Protein AF-A0A960V1Y1-F1 (afdb_monomer_lite)

Radius of gyration: 28.22 Å; chains: 1; bounding box: 77×29×74 Å

Sequence (137 aa):
MLQINPHNSSPSADVLDPVFQEVRQRNREYLAEFDAGFWVTLRSVVYWIIMLCITLVLGLVAVPLAILRLSRAVHFVATLWGNLILMLFGTRIHLHGAENLYTGPSSLVCANHQSISDIFIFYAVLKGIQFRWMAKA

Secondary structure (DSSP, 8-state):
-----TT-----TT---HHHHHHHHHHHHHHHHHHHHHHHHHHHHHHHHHHHHHHHHHHHHHHHHHHTT-HHHHHHHHHHHHHHHHHHTT-------GGG---SS----------THHHHHHHHHTTTS----PPP-

Structure (mmCIF, N/CA/C/O backbone):
data_AF-A0A960V1Y1-F1
#
_entry.id   AF-A0A960V1Y1-F1
#
loop_
_atom_site.group_PDB
_atom_site.id
_atom_site.type_symbol
_atom_site.label_atom_id
_atom_site.label_alt_id
_atom_site.label_comp_id
_atom_site.label_asym_id
_atom_site.label_entity_id
_atom_site.label_seq_id
_atom_site.pdbx_PDB_ins_code
_atom_site.Cartn_x
_atom_site.Cartn_y
_atom_site.Cartn_z
_atom_site.occupancy
_atom_site.B_iso_or_equiv
_atom_site.auth_seq_id
_atom_site.auth_comp_id
_atom_site.auth_asym_id
_atom_site.auth_atom_id
_atom_site.pdbx_PDB_model_num
ATOM 1 N N . MET A 1 1 ? 57.734 -3.971 -51.798 1.00 3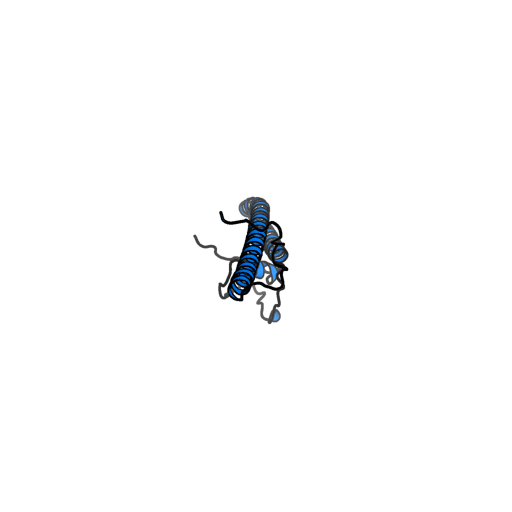8.94 1 MET A N 1
ATOM 2 C CA . MET A 1 1 ? 56.968 -2.712 -51.688 1.00 38.94 1 MET A CA 1
ATOM 3 C C . MET A 1 1 ? 55.494 -3.079 -51.829 1.00 38.94 1 MET A C 1
ATOM 5 O O . MET A 1 1 ? 55.051 -3.340 -52.937 1.00 38.94 1 MET A O 1
ATOM 9 N N . LEU A 1 2 ? 54.787 -3.273 -50.710 1.00 39.03 2 LEU A N 1
ATOM 10 C CA . LEU A 1 2 ? 53.373 -3.676 -50.698 1.00 39.03 2 LEU A CA 1
ATOM 11 C C . LEU A 1 2 ? 52.518 -2.455 -51.056 1.00 39.03 2 LEU A C 1
ATOM 13 O O . LEU A 1 2 ? 52.478 -1.491 -50.295 1.00 39.03 2 LEU A O 1
ATOM 17 N N . GLN A 1 3 ? 51.895 -2.470 -52.235 1.00 39.56 3 GLN A N 1
ATOM 18 C CA . GLN A 1 3 ? 50.972 -1.418 -52.654 1.00 39.56 3 GLN A CA 1
ATOM 19 C C . GLN A 1 3 ? 49.639 -1.589 -51.918 1.00 39.56 3 GLN A C 1
ATOM 21 O O . GLN A 1 3 ? 48.960 -2.603 -52.070 1.00 39.56 3 GLN A O 1
ATOM 26 N N . ILE A 1 4 ? 49.278 -0.595 -51.107 1.00 51.00 4 ILE A N 1
ATOM 27 C CA . ILE A 1 4 ? 47.963 -0.501 -50.472 1.00 51.00 4 ILE A CA 1
ATOM 28 C C . ILE A 1 4 ? 46.991 0.010 -51.539 1.00 51.00 4 ILE A C 1
ATOM 30 O O . ILE A 1 4 ? 47.120 1.135 -52.015 1.00 51.00 4 ILE A O 1
ATOM 34 N N . ASN A 1 5 ? 46.053 -0.846 -51.943 1.00 45.94 5 ASN A N 1
ATOM 35 C CA . ASN A 1 5 ? 45.006 -0.523 -52.906 1.00 45.94 5 ASN A CA 1
ATOM 36 C C . ASN A 1 5 ? 43.953 0.396 -52.240 1.00 45.94 5 ASN A C 1
ATOM 38 O O . ASN A 1 5 ? 43.324 -0.032 -51.271 1.00 45.94 5 ASN A O 1
ATOM 42 N N . PRO A 1 6 ? 43.735 1.636 -52.721 1.00 53.06 6 PRO A N 1
ATOM 43 C CA . PRO A 1 6 ? 42.835 2.605 -52.088 1.00 53.06 6 PRO A CA 1
ATOM 44 C C . PRO A 1 6 ? 41.338 2.329 -52.322 1.00 53.06 6 PRO A C 1
ATOM 46 O O . PRO A 1 6 ? 40.503 3.106 -51.867 1.00 53.06 6 PRO A O 1
ATOM 49 N N . HIS A 1 7 ? 40.975 1.233 -52.999 1.00 47.56 7 HIS A N 1
ATOM 50 C CA . HIS A 1 7 ? 39.588 0.916 -53.362 1.00 47.56 7 HIS A CA 1
ATOM 51 C C . HIS A 1 7 ? 38.875 -0.111 -52.471 1.00 47.56 7 HIS A C 1
ATOM 53 O O . HIS A 1 7 ? 37.863 -0.673 -52.886 1.00 47.56 7 HIS A O 1
ATOM 59 N N . ASN A 1 8 ? 39.327 -0.337 -51.234 1.00 51.91 8 ASN A N 1
ATOM 60 C CA . ASN A 1 8 ? 38.546 -1.141 -50.292 1.00 51.91 8 ASN A CA 1
ATOM 61 C C . ASN A 1 8 ? 37.356 -0.321 -49.761 1.00 51.91 8 ASN A C 1
ATOM 63 O O . ASN A 1 8 ? 37.405 0.246 -48.669 1.00 51.91 8 ASN A O 1
ATOM 67 N N . SER A 1 9 ? 36.298 -0.217 -50.567 1.00 59.12 9 SER A N 1
ATOM 68 C CA . SER A 1 9 ? 34.969 0.156 -50.091 1.00 59.12 9 SER A CA 1
ATOM 69 C C . SER A 1 9 ? 34.620 -0.760 -48.924 1.00 59.12 9 SER A C 1
ATOM 71 O O . SER A 1 9 ? 34.735 -1.980 -49.052 1.00 59.12 9 SER A O 1
ATOM 73 N N . SER A 1 10 ? 34.223 -0.175 -47.794 1.00 57.84 10 SER A N 1
ATOM 74 C CA . SER A 1 10 ? 33.672 -0.905 -46.653 1.00 57.84 10 SER A CA 1
ATOM 75 C C . SER A 1 10 ? 32.725 -2.009 -47.149 1.00 57.84 10 SER A C 1
ATOM 77 O O . SER A 1 10 ? 31.872 -1.711 -47.990 1.00 57.84 10 SER A O 1
ATOM 79 N N . PRO A 1 11 ? 32.869 -3.270 -46.691 1.00 54.47 11 PRO A N 1
ATOM 80 C CA . PRO A 1 11 ? 32.020 -4.357 -47.163 1.00 54.47 11 PRO A CA 1
ATOM 81 C C . PRO A 1 11 ? 30.549 -3.969 -47.004 1.00 54.47 11 PRO A C 1
ATOM 83 O O . PRO A 1 11 ? 30.142 -3.516 -45.929 1.00 54.47 11 PRO A O 1
ATOM 86 N N . SER A 1 12 ? 29.756 -4.118 -48.069 1.00 60.00 12 SER A N 1
ATOM 87 C CA . SER A 1 12 ? 28.300 -3.981 -47.992 1.00 60.00 12 SER A CA 1
ATOM 88 C C . SER A 1 12 ? 27.782 -4.905 -46.890 1.00 60.00 12 SER A C 1
ATOM 90 O O . SER A 1 12 ? 28.255 -6.037 -46.768 1.00 60.00 12 SER A O 1
ATOM 92 N N . ALA A 1 13 ? 26.820 -4.432 -46.093 1.00 57.84 13 ALA A N 1
ATOM 93 C CA . ALA A 1 13 ? 26.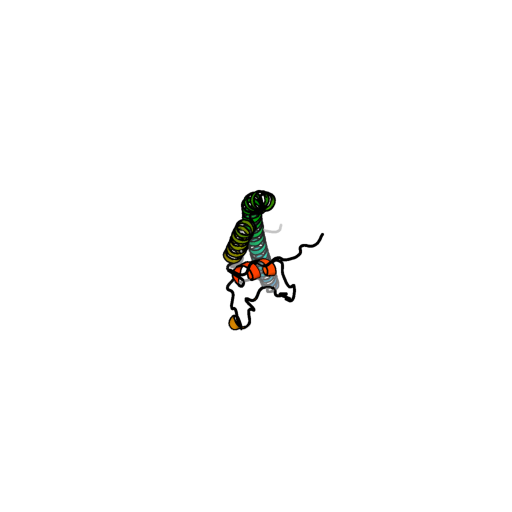333 -5.085 -44.870 1.00 57.84 13 ALA A CA 1
ATOM 94 C C . ALA A 1 13 ? 25.855 -6.547 -45.039 1.00 57.84 13 ALA A C 1
ATOM 96 O O . ALA A 1 13 ? 25.661 -7.241 -44.038 1.00 57.84 13 ALA A O 1
ATOM 97 N N . ASP A 1 14 ? 25.709 -6.997 -46.286 1.00 57.50 14 ASP A N 1
ATOM 98 C CA . ASP A 1 14 ? 25.220 -8.307 -46.706 1.00 57.50 14 ASP A CA 1
ATOM 99 C C . ASP A 1 14 ? 26.319 -9.387 -46.820 1.00 57.50 14 ASP A C 1
ATOM 101 O O . ASP A 1 14 ? 25.996 -10.569 -46.895 1.00 57.50 14 ASP A O 1
ATOM 105 N N . VAL A 1 15 ? 27.612 -9.024 -46.777 1.00 61.44 15 VAL A N 1
ATOM 106 C CA . VAL A 1 15 ? 28.752 -9.974 -46.817 1.00 61.44 15 VAL A CA 1
ATOM 107 C C . VAL A 1 15 ? 29.482 -9.971 -45.476 1.00 61.44 15 VAL A C 1
ATOM 109 O O . VAL A 1 15 ? 30.633 -9.557 -45.358 1.00 61.44 15 VAL A O 1
ATOM 112 N N . LEU A 1 16 ? 28.790 -10.387 -44.421 1.00 62.09 16 LEU A N 1
ATOM 113 C CA . LEU A 1 16 ? 29.419 -10.631 -43.125 1.00 62.09 16 LEU A CA 1
ATOM 114 C C . LEU A 1 16 ? 29.526 -12.137 -42.931 1.00 62.09 16 LEU A C 1
ATOM 116 O O . LEU A 1 16 ? 28.516 -12.834 -43.007 1.00 62.09 16 LEU A O 1
ATOM 120 N N . ASP A 1 17 ? 30.751 -12.614 -42.699 1.00 77.00 17 ASP A N 1
ATOM 121 C CA . ASP A 1 17 ? 31.039 -14.003 -42.332 1.00 77.00 17 ASP A CA 1
ATOM 122 C C . ASP A 1 17 ? 30.087 -14.444 -41.193 1.00 77.00 17 ASP A C 1
ATOM 124 O O . ASP A 1 17 ? 29.790 -13.628 -40.307 1.00 77.00 17 ASP A O 1
ATOM 128 N N . PRO A 1 18 ? 29.563 -15.687 -41.223 1.00 82.75 18 PRO A N 1
ATOM 129 C CA . PRO A 1 18 ? 28.701 -16.256 -40.185 1.00 82.75 18 PRO A CA 1
ATOM 130 C C . PRO A 1 18 ? 29.090 -15.890 -38.745 1.00 82.75 18 PRO A C 1
ATOM 132 O O . PRO A 1 18 ? 28.211 -15.570 -37.943 1.00 82.75 18 PRO A O 1
ATOM 135 N N . VAL A 1 19 ? 30.390 -15.831 -38.436 1.00 80.75 19 VAL A N 1
ATOM 136 C CA . VAL A 1 19 ? 30.903 -15.430 -37.115 1.00 80.75 19 VAL A CA 1
ATOM 137 C C . VAL A 1 19 ? 30.511 -13.990 -36.758 1.00 80.75 19 VAL A C 1
ATOM 139 O O . VAL A 1 19 ? 30.092 -13.710 -35.634 1.00 80.75 19 VAL A O 1
ATOM 142 N N . PHE A 1 20 ? 30.592 -13.052 -37.705 1.00 82.94 20 PHE A N 1
ATOM 143 C CA . PHE A 1 20 ? 30.186 -11.661 -37.477 1.00 82.94 20 PHE A CA 1
ATOM 144 C C . PHE A 1 20 ? 28.673 -11.519 -37.284 1.00 82.94 20 PHE A C 1
ATOM 146 O O . PHE A 1 20 ? 28.243 -10.664 -36.505 1.00 82.94 20 PHE A O 1
ATOM 153 N N . GLN A 1 21 ? 27.860 -12.336 -37.960 1.00 84.62 21 GLN A N 1
ATOM 154 C CA . GLN A 1 21 ? 26.406 -12.316 -37.771 1.00 84.62 21 GLN A CA 1
ATOM 155 C C . GLN A 1 21 ? 26.003 -12.886 -36.409 1.00 84.62 21 GLN A C 1
ATOM 157 O O . GLN A 1 21 ? 25.153 -12.294 -35.741 1.00 84.62 21 GLN A O 1
ATOM 162 N N . GLU A 1 22 ? 26.661 -13.955 -35.955 1.00 87.31 22 GLU A N 1
ATOM 163 C CA . GLU A 1 22 ? 26.468 -14.523 -34.616 1.00 87.31 22 GLU A CA 1
ATOM 164 C C . GLU A 1 22 ? 26.837 -13.510 -33.522 1.00 87.31 22 GLU A C 1
ATOM 166 O O . GLU A 1 22 ? 26.029 -13.226 -32.635 1.00 87.31 22 GLU A O 1
ATOM 171 N N . VAL A 1 23 ? 28.013 -12.875 -33.623 1.00 84.44 23 VAL A N 1
ATOM 172 C CA . VAL A 1 23 ? 28.445 -11.828 -32.679 1.00 84.44 23 VAL A CA 1
ATOM 173 C C . VAL A 1 23 ? 27.463 -10.657 -32.668 1.00 84.44 23 VAL A C 1
ATOM 175 O O . VAL A 1 23 ? 27.101 -10.159 -31.602 1.00 84.44 23 VAL A O 1
ATOM 178 N N . ARG A 1 24 ? 26.988 -10.218 -33.838 1.00 83.75 24 ARG A N 1
ATOM 179 C CA . ARG A 1 24 ? 26.003 -9.136 -33.945 1.00 83.75 24 ARG A CA 1
ATOM 180 C C . ARG A 1 24 ? 24.669 -9.515 -33.306 1.00 83.75 24 ARG A C 1
ATOM 182 O O . ARG A 1 24 ? 24.073 -8.678 -32.631 1.00 83.75 24 ARG A O 1
ATOM 189 N N . GLN A 1 25 ? 24.177 -10.729 -33.534 1.00 88.12 25 GLN A N 1
ATOM 190 C CA . GLN A 1 25 ? 22.924 -11.197 -32.948 1.00 88.12 25 GLN A CA 1
ATOM 191 C C . GLN A 1 25 ? 23.023 -11.289 -31.427 1.00 88.12 25 GLN A C 1
ATOM 193 O O . GLN A 1 25 ? 22.197 -10.692 -30.740 1.00 88.12 25 GLN A O 1
ATOM 198 N N . ARG A 1 26 ? 24.089 -11.905 -30.919 1.00 85.44 26 ARG A N 1
ATOM 199 C CA . ARG A 1 26 ? 24.357 -11.999 -29.485 1.00 85.44 26 ARG A CA 1
ATOM 200 C C . ARG A 1 26 ? 24.478 -10.620 -28.829 1.00 85.44 26 ARG A C 1
ATOM 202 O O . ARG A 1 26 ? 23.911 -10.388 -27.771 1.00 85.44 26 ARG A O 1
ATOM 209 N N . ASN A 1 27 ? 25.147 -9.666 -29.480 1.00 85.19 27 ASN A N 1
ATOM 210 C CA . ASN A 1 27 ? 25.214 -8.287 -28.987 1.00 85.19 27 ASN A CA 1
ATOM 211 C C . ASN A 1 27 ? 23.837 -7.605 -28.958 1.00 85.19 27 ASN A C 1
ATOM 213 O O . ASN A 1 27 ? 23.571 -6.844 -28.036 1.00 85.19 27 ASN A O 1
ATOM 217 N N . ARG A 1 28 ? 22.948 -7.870 -29.925 1.00 84.31 28 ARG A N 1
ATOM 218 C CA . ARG A 1 28 ? 21.570 -7.347 -29.893 1.00 84.31 28 ARG A CA 1
ATOM 219 C C . ARG A 1 28 ? 20.753 -7.942 -28.751 1.00 84.31 28 ARG A C 1
ATOM 221 O O . ARG A 1 28 ? 20.007 -7.202 -28.126 1.00 84.31 28 ARG A O 1
ATOM 228 N N . GLU A 1 29 ? 20.902 -9.234 -28.476 1.00 87.19 29 GLU A N 1
ATOM 229 C CA . GLU A 1 29 ? 20.246 -9.906 -27.347 1.00 87.19 29 GLU A CA 1
ATOM 230 C C . GLU A 1 29 ? 20.754 -9.347 -26.013 1.00 87.19 29 GLU A C 1
ATOM 232 O O . GLU A 1 29 ? 19.943 -8.919 -25.197 1.00 87.19 29 GLU A O 1
ATOM 237 N N . TYR A 1 30 ? 22.074 -9.203 -25.840 1.00 74.88 30 TYR A N 1
ATOM 238 C CA . TYR A 1 30 ? 22.652 -8.563 -24.654 1.00 74.88 30 TYR A CA 1
ATOM 239 C C . TYR A 1 30 ? 22.177 -7.126 -24.459 1.00 74.88 30 TYR A C 1
ATOM 241 O O . TYR A 1 30 ? 21.857 -6.738 -23.340 1.00 74.88 30 TYR A O 1
ATOM 249 N N . LEU A 1 31 ? 22.133 -6.326 -25.527 1.00 76.06 31 LEU A N 1
ATOM 250 C CA . LEU A 1 31 ? 21.637 -4.954 -25.447 1.00 76.06 31 LEU A CA 1
ATOM 251 C C . LEU A 1 31 ? 20.140 -4.926 -25.123 1.00 76.06 31 LEU A C 1
ATOM 253 O O . LEU A 1 31 ? 19.732 -4.123 -24.298 1.00 76.06 31 LEU A O 1
ATOM 257 N N . ALA A 1 32 ? 19.333 -5.831 -25.685 1.00 79.00 32 ALA A N 1
ATOM 258 C CA . ALA A 1 32 ? 17.907 -5.923 -25.377 1.00 79.00 32 ALA A CA 1
ATOM 259 C C . ALA A 1 32 ? 17.645 -6.363 -23.927 1.00 79.00 32 ALA A C 1
ATOM 261 O O . ALA A 1 32 ? 16.779 -5.795 -23.263 1.00 79.00 32 ALA A O 1
ATOM 262 N N . GLU A 1 33 ? 18.398 -7.337 -23.414 1.00 80.12 33 GLU A N 1
ATOM 263 C CA . GLU A 1 33 ? 18.343 -7.763 -22.011 1.00 80.12 33 GLU A CA 1
ATOM 264 C C . GLU A 1 33 ? 18.808 -6.651 -21.067 1.00 80.12 33 GLU A C 1
ATOM 266 O O . GLU A 1 33 ? 18.168 -6.396 -20.045 1.00 80.12 33 GLU A O 1
ATOM 271 N N . PHE A 1 34 ? 19.895 -5.961 -21.422 1.00 77.62 34 PHE A N 1
ATOM 272 C CA . PHE A 1 34 ? 20.427 -4.835 -20.662 1.00 77.62 34 PHE A CA 1
ATOM 273 C C . PHE A 1 34 ? 19.447 -3.661 -20.631 1.00 77.62 34 PHE A C 1
ATOM 275 O O . PHE A 1 34 ? 19.134 -3.160 -19.551 1.00 77.62 34 PHE A O 1
ATOM 282 N N . ASP A 1 35 ? 18.913 -3.258 -21.785 1.00 78.69 35 ASP A N 1
ATOM 283 C CA . ASP A 1 35 ? 17.926 -2.187 -21.904 1.00 78.69 35 ASP A CA 1
ATOM 284 C C . ASP A 1 35 ? 16.666 -2.548 -21.110 1.00 78.69 35 ASP A C 1
ATOM 286 O O . ASP A 1 35 ? 16.190 -1.751 -20.297 1.00 78.69 35 ASP A O 1
ATOM 290 N N . ALA A 1 36 ? 16.153 -3.773 -21.258 1.00 82.38 36 ALA A N 1
ATOM 291 C CA . ALA A 1 36 ? 15.008 -4.250 -20.486 1.00 82.38 36 ALA A CA 1
ATOM 292 C C . ALA A 1 36 ? 15.289 -4.227 -18.974 1.00 82.38 36 ALA A C 1
ATOM 294 O O . ALA A 1 36 ? 14.466 -3.730 -18.199 1.00 82.38 36 ALA A O 1
ATOM 295 N N . GLY A 1 37 ? 16.457 -4.705 -18.543 1.00 87.69 37 GLY A N 1
ATOM 296 C CA . GLY A 1 37 ? 16.874 -4.706 -17.142 1.00 87.69 37 GLY A CA 1
ATOM 297 C C . GLY A 1 37 ? 17.008 -3.297 -16.564 1.00 87.69 37 GLY A C 1
ATOM 298 O O . GLY A 1 37 ? 16.520 -3.030 -15.460 1.00 87.69 37 GLY A O 1
ATOM 299 N N . PHE A 1 38 ? 17.599 -2.373 -17.322 1.00 90.88 38 PHE A N 1
ATOM 300 C CA . PHE A 1 38 ? 17.726 -0.968 -16.947 1.00 90.88 38 PHE A CA 1
ATOM 301 C C . PHE A 1 38 ? 16.354 -0.315 -16.756 1.00 90.88 38 PHE A C 1
ATOM 303 O O . PHE A 1 38 ? 16.093 0.255 -15.695 1.00 90.88 38 PHE A O 1
ATOM 310 N N . TRP A 1 39 ? 15.441 -0.448 -17.724 1.00 90.44 39 TRP A N 1
ATOM 311 C CA . TRP A 1 39 ? 14.100 0.144 -17.637 1.00 90.44 39 TRP A CA 1
ATOM 312 C C . TRP A 1 39 ? 13.263 -0.457 -16.507 1.00 90.44 39 TRP A C 1
ATOM 314 O O . TRP A 1 39 ? 12.556 0.271 -15.805 1.00 90.44 39 TRP A O 1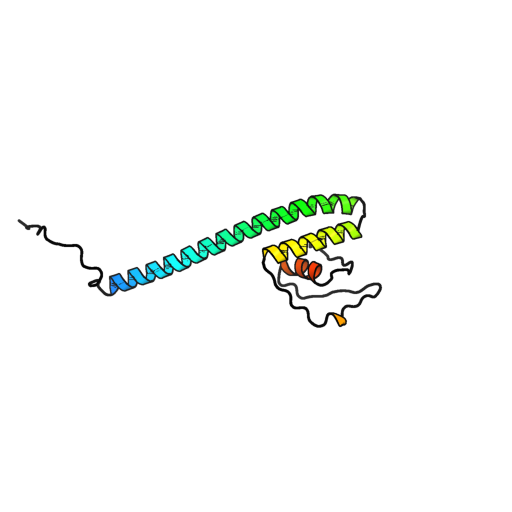
ATOM 324 N N . VAL A 1 40 ? 13.358 -1.771 -16.283 1.00 90.88 40 VAL A N 1
ATOM 325 C CA . VAL A 1 40 ? 12.701 -2.439 -15.150 1.00 90.88 40 VAL A CA 1
ATOM 326 C C . VAL A 1 40 ? 13.243 -1.913 -13.825 1.00 90.88 40 VAL A C 1
ATOM 328 O O . VAL A 1 40 ? 12.455 -1.597 -12.930 1.00 90.88 40 VAL A O 1
ATOM 331 N N . THR A 1 41 ? 14.562 -1.773 -13.702 1.00 93.38 41 THR A N 1
ATOM 332 C CA . THR A 1 41 ? 15.210 -1.241 -12.497 1.00 93.38 41 THR A CA 1
ATOM 333 C C . THR A 1 41 ? 14.802 0.207 -12.253 1.00 93.38 41 THR A C 1
ATOM 335 O O . THR A 1 41 ? 14.337 0.533 -11.162 1.00 93.38 41 THR A O 1
ATOM 338 N N . LEU A 1 42 ? 14.887 1.063 -13.274 1.00 95.81 42 LEU A N 1
ATOM 339 C CA . LEU A 1 42 ? 14.515 2.473 -13.186 1.00 95.81 42 LEU A CA 1
ATOM 340 C C . LEU A 1 42 ? 13.054 2.641 -12.758 1.00 95.81 42 LEU A C 1
ATOM 342 O O . LEU A 1 42 ? 12.767 3.359 -11.801 1.00 95.81 42 LEU A O 1
ATOM 346 N N . ARG A 1 43 ? 12.129 1.928 -13.410 1.00 93.44 43 ARG A N 1
ATOM 347 C CA . ARG A 1 43 ? 10.705 1.925 -13.043 1.00 93.44 43 ARG A CA 1
ATOM 348 C C . ARG A 1 43 ? 10.496 1.475 -11.598 1.00 93.44 43 ARG A C 1
ATOM 350 O O . ARG A 1 43 ? 9.706 2.081 -10.880 1.00 93.44 43 ARG A O 1
ATOM 357 N N . SER A 1 44 ? 11.214 0.439 -11.167 1.00 93.69 44 SER A N 1
ATOM 358 C CA . SER A 1 44 ? 11.110 -0.079 -9.800 1.00 93.69 44 SER A CA 1
ATOM 359 C C . SER A 1 44 ? 11.586 0.954 -8.782 1.00 93.69 44 SER A C 1
ATOM 361 O O . SER A 1 44 ? 10.880 1.212 -7.812 1.00 93.69 44 SER A O 1
ATOM 363 N N . VAL A 1 45 ? 12.732 1.600 -9.020 1.00 97.00 45 VAL A N 1
ATOM 364 C CA . VAL A 1 45 ? 13.253 2.680 -8.164 1.00 97.00 45 VAL A CA 1
ATOM 365 C C . VAL A 1 45 ? 12.246 3.824 -8.055 1.00 97.00 45 VAL A C 1
ATOM 367 O O . VAL A 1 45 ? 11.958 4.275 -6.948 1.00 97.00 45 VAL A O 1
ATOM 370 N N . VAL A 1 46 ? 11.650 4.249 -9.172 1.00 96.75 46 VAL A N 1
ATOM 371 C CA . VAL A 1 46 ? 10.608 5.288 -9.173 1.00 96.75 46 VAL A CA 1
ATOM 372 C C . VAL A 1 46 ? 9.411 4.874 -8.311 1.00 96.75 46 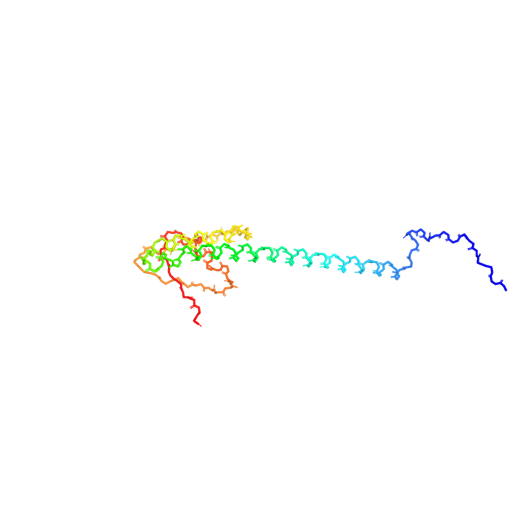VAL A C 1
ATOM 374 O O . VAL A 1 46 ? 8.966 5.658 -7.472 1.00 96.75 46 VAL A O 1
ATOM 377 N N . TYR A 1 47 ? 8.914 3.641 -8.446 1.00 96.00 47 TYR A N 1
ATOM 378 C CA . TYR A 1 47 ? 7.812 3.148 -7.612 1.00 96.00 47 TYR A CA 1
ATOM 379 C C . TYR A 1 47 ? 8.171 3.087 -6.127 1.00 96.00 47 TYR A C 1
ATOM 381 O O . TYR A 1 47 ? 7.360 3.500 -5.299 1.00 96.00 47 TYR A O 1
ATOM 389 N N . TRP A 1 48 ? 9.378 2.640 -5.776 1.00 96.06 48 TRP A N 1
ATOM 390 C CA . TRP A 1 48 ? 9.846 2.622 -4.388 1.00 96.06 48 TRP A CA 1
ATOM 391 C C . TRP A 1 48 ? 9.919 4.025 -3.784 1.00 96.06 48 TRP A C 1
ATOM 393 O O . TRP A 1 48 ? 9.475 4.217 -2.652 1.00 96.06 48 TRP A O 1
ATOM 403 N N . ILE A 1 49 ? 10.410 5.013 -4.538 1.00 98.25 49 ILE A N 1
ATOM 404 C CA . ILE A 1 49 ? 10.465 6.412 -4.089 1.00 98.25 49 ILE A CA 1
ATOM 405 C C . ILE A 1 49 ? 9.055 6.952 -3.845 1.00 98.25 49 ILE A C 1
ATOM 407 O O . ILE A 1 49 ? 8.784 7.489 -2.772 1.00 98.25 49 ILE A O 1
ATOM 411 N N . ILE A 1 50 ? 8.132 6.775 -4.795 1.00 98.12 50 ILE A N 1
ATOM 412 C CA . ILE A 1 50 ? 6.754 7.265 -4.647 1.00 98.12 50 ILE A CA 1
ATOM 413 C C . ILE A 1 50 ? 6.062 6.572 -3.465 1.00 98.12 50 ILE A C 1
ATOM 415 O O . ILE A 1 50 ? 5.423 7.238 -2.648 1.00 98.12 50 ILE A O 1
ATOM 419 N N . MET A 1 51 ? 6.226 5.254 -3.324 1.00 96.81 51 MET A N 1
ATOM 420 C CA . MET A 1 51 ? 5.673 4.492 -2.202 1.00 96.81 51 MET A CA 1
ATOM 421 C C . MET A 1 51 ? 6.226 4.978 -0.856 1.00 96.81 51 MET A C 1
ATOM 423 O O . MET A 1 51 ? 5.462 5.133 0.103 1.00 96.81 51 MET A O 1
ATOM 427 N N . LEU A 1 52 ? 7.531 5.256 -0.776 1.00 97.81 52 LEU A N 1
ATOM 428 C CA . LEU A 1 52 ? 8.162 5.821 0.414 1.00 97.81 52 LEU A CA 1
ATOM 429 C C . LEU A 1 52 ? 7.573 7.197 0.742 1.00 97.81 52 LEU A C 1
ATOM 431 O O . LEU A 1 52 ? 7.173 7.424 1.881 1.00 97.81 52 LEU A O 1
ATOM 435 N N . CYS A 1 53 ? 7.445 8.087 -0.244 1.00 98.50 53 CYS A N 1
ATOM 436 C CA . CYS A 1 53 ? 6.840 9.406 -0.055 1.00 98.50 53 CYS A CA 1
ATOM 437 C C . CYS A 1 53 ? 5.398 9.313 0.464 1.00 98.50 53 CYS A C 1
ATOM 439 O O . CYS A 1 53 ? 5.069 9.964 1.455 1.00 98.50 53 CYS A O 1
ATOM 441 N N . ILE A 1 54 ? 4.553 8.472 -0.146 1.00 98.25 54 ILE A N 1
ATOM 442 C CA . ILE A 1 54 ? 3.169 8.240 0.307 1.00 98.25 54 ILE A CA 1
ATOM 443 C C . ILE A 1 54 ? 3.160 7.744 1.758 1.00 98.25 54 ILE A C 1
ATOM 445 O O . ILE A 1 54 ? 2.386 8.234 2.583 1.00 98.25 54 ILE A O 1
ATOM 449 N N . THR A 1 55 ? 4.038 6.794 2.081 1.00 97.44 55 THR A N 1
ATOM 450 C CA . THR A 1 55 ? 4.135 6.203 3.421 1.00 97.44 55 THR A CA 1
ATOM 451 C C . THR A 1 55 ? 4.565 7.228 4.463 1.00 97.44 55 THR A C 1
ATOM 453 O O . THR A 1 55 ? 3.959 7.290 5.529 1.00 97.44 55 THR A O 1
ATOM 456 N N . LEU A 1 56 ? 5.557 8.068 4.164 1.00 98.38 56 LEU A N 1
ATOM 457 C CA . LEU A 1 56 ? 6.016 9.113 5.079 1.00 98.38 56 LEU A CA 1
ATOM 458 C C . LEU A 1 56 ? 4.938 10.174 5.307 1.00 98.38 56 LEU A C 1
ATOM 460 O O . LEU A 1 56 ? 4.649 10.503 6.454 1.00 98.38 56 LEU A O 1
ATOM 464 N N . VAL A 1 57 ? 4.301 10.671 4.244 1.00 98.50 57 VAL A N 1
ATOM 465 C CA . VAL A 1 57 ? 3.256 11.701 4.353 1.00 98.50 57 VAL A CA 1
ATOM 466 C C . VAL A 1 57 ? 2.073 11.192 5.172 1.00 98.50 57 VAL A C 1
ATOM 468 O O . VAL A 1 57 ? 1.650 11.848 6.122 1.00 98.50 57 VAL A O 1
ATOM 471 N N . LEU A 1 58 ? 1.552 10.006 4.854 1.00 98.31 58 LEU A N 1
ATOM 472 C CA . LEU A 1 58 ? 0.405 9.457 5.578 1.00 98.31 58 LEU A CA 1
ATOM 473 C C . LEU A 1 58 ? 0.783 8.950 6.971 1.00 98.31 58 LEU A C 1
ATOM 475 O O . LEU A 1 58 ? -0.025 9.060 7.889 1.00 98.31 58 LEU A O 1
ATOM 479 N N . GLY A 1 59 ? 2.012 8.472 7.166 1.00 97.69 59 GLY A N 1
ATOM 480 C CA . GLY A 1 59 ? 2.556 8.124 8.477 1.00 97.69 59 GLY A CA 1
ATOM 481 C C . GLY A 1 59 ? 2.649 9.335 9.407 1.00 97.69 59 GLY A C 1
ATOM 482 O O . GLY A 1 59 ? 2.211 9.255 10.554 1.00 97.69 59 GLY A O 1
ATOM 483 N N . LEU A 1 60 ? 3.121 10.481 8.903 1.00 98.38 60 LEU A N 1
ATOM 484 C CA . LEU A 1 60 ? 3.168 11.746 9.649 1.00 98.38 60 LEU A CA 1
ATOM 485 C C . LEU A 1 60 ? 1.779 12.234 10.074 1.00 98.38 60 LEU A C 1
ATOM 487 O O . LEU A 1 60 ? 1.657 12.879 11.110 1.00 98.38 60 LEU A O 1
ATOM 491 N N . VAL A 1 61 ? 0.733 11.905 9.314 1.00 98.38 61 VAL A N 1
ATOM 492 C CA . VAL A 1 61 ? -0.659 12.174 9.701 1.00 98.38 61 VAL A CA 1
ATOM 493 C C . VAL A 1 61 ? -1.169 11.122 10.693 1.00 98.38 61 VAL A C 1
ATOM 495 O O . VAL A 1 61 ? -1.805 11.460 11.690 1.00 98.38 61 VAL A O 1
ATOM 498 N N . ALA A 1 62 ? -0.885 9.841 10.457 1.00 97.50 62 ALA A N 1
ATOM 499 C CA . ALA A 1 62 ? -1.390 8.736 11.267 1.00 97.50 62 ALA A CA 1
ATOM 500 C C . ALA A 1 62 ? -0.822 8.725 12.695 1.00 97.50 62 ALA A C 1
ATOM 502 O O . ALA A 1 62 ? -1.555 8.400 13.629 1.00 97.50 62 ALA A O 1
ATOM 503 N N . VAL A 1 63 ? 0.450 9.092 12.888 1.00 97.81 63 VAL A N 1
ATOM 504 C CA . VAL A 1 63 ? 1.116 9.062 14.203 1.00 97.81 63 VAL A CA 1
ATOM 505 C C . VAL A 1 63 ? 0.444 10.004 15.217 1.00 97.81 63 VAL A C 1
ATOM 507 O O . VAL A 1 63 ? 0.024 9.515 16.268 1.00 97.81 63 VAL A O 1
ATOM 510 N N . PRO A 1 64 ? 0.239 11.308 14.939 1.00 98.38 64 PRO A N 1
ATOM 511 C CA . PRO A 1 64 ? -0.530 12.188 15.819 1.00 98.38 64 PRO A CA 1
ATOM 512 C C . PRO A 1 64 ? -1.948 11.679 16.094 1.00 98.38 64 PRO A C 1
ATOM 514 O O . PRO A 1 64 ? -2.388 11.673 17.242 1.00 98.38 64 PRO A O 1
ATOM 517 N N . LEU A 1 65 ? -2.658 11.190 15.070 1.00 98.06 65 LEU A N 1
ATOM 518 C CA . LEU A 1 65 ? -4.005 10.631 15.242 1.00 98.06 65 LEU A CA 1
ATOM 519 C C . LEU A 1 65 ? -4.006 9.414 16.181 1.00 98.06 65 LEU A C 1
ATOM 521 O O . LEU A 1 65 ? -4.935 9.245 16.974 1.00 98.06 65 LEU A O 1
ATOM 525 N N . ALA A 1 66 ? -2.961 8.586 16.125 1.00 96.62 66 ALA A N 1
ATOM 526 C CA . ALA A 1 66 ? -2.786 7.443 17.012 1.00 96.62 66 ALA A CA 1
ATOM 527 C C . ALA A 1 66 ? -2.500 7.877 18.455 1.00 96.62 66 ALA A C 1
ATOM 529 O O . ALA A 1 66 ? -3.111 7.334 19.377 1.00 96.62 66 ALA A O 1
ATOM 530 N N . ILE A 1 67 ? -1.651 8.891 18.654 1.00 97.94 67 ILE A N 1
ATOM 531 C CA . ILE A 1 67 ? -1.374 9.487 19.973 1.00 97.94 67 ILE A CA 1
ATOM 532 C C . ILE A 1 67 ? -2.663 10.051 20.590 1.00 97.94 67 ILE A C 1
ATOM 534 O O . ILE A 1 67 ? -2.941 9.821 21.766 1.00 97.94 67 ILE A O 1
ATOM 538 N N . LEU A 1 68 ? -3.503 10.702 19.781 1.00 98.12 68 LEU A N 1
ATOM 539 C CA . LEU A 1 68 ? -4.818 11.217 20.182 1.00 98.12 68 LEU A CA 1
ATOM 540 C C . LEU A 1 68 ? -5.893 10.125 20.341 1.00 98.12 68 LEU A C 1
ATOM 542 O O . LEU A 1 68 ? -7.050 10.434 20.619 1.00 98.12 68 LEU A O 1
ATOM 546 N N . ARG A 1 69 ? -5.538 8.844 20.168 1.00 96.81 69 ARG A N 1
ATOM 547 C CA . ARG A 1 69 ? -6.443 7.682 20.258 1.00 96.81 69 ARG A CA 1
ATOM 548 C C . ARG A 1 69 ? -7.636 7.745 19.297 1.00 96.81 69 ARG A C 1
ATOM 550 O O . ARG A 1 69 ? -8.666 7.110 19.528 1.00 96.81 69 ARG A O 1
ATOM 557 N N . LEU A 1 70 ? -7.484 8.434 18.167 1.00 97.19 70 LEU A N 1
ATOM 558 C CA . LEU A 1 70 ? -8.503 8.561 17.123 1.00 97.19 70 LEU A CA 1
ATOM 559 C C . LEU A 1 70 ? -8.482 7.337 16.196 1.00 97.19 70 LEU A C 1
ATOM 561 O O . LEU A 1 70 ? -8.162 7.430 15.012 1.00 97.19 70 LEU A O 1
ATOM 565 N N . SER A 1 71 ? -8.827 6.167 16.740 1.00 93.81 71 SER A N 1
ATOM 566 C CA . SER A 1 71 ? -8.689 4.861 16.070 1.00 93.81 71 SER A CA 1
ATOM 567 C C . SER A 1 71 ? -9.332 4.799 14.681 1.00 93.81 71 SER A C 1
ATOM 569 O O . SER A 1 71 ? -8.702 4.323 13.740 1.00 93.81 71 SER A O 1
ATOM 571 N N . ARG A 1 72 ? -10.548 5.339 14.530 1.00 95.44 72 ARG A N 1
ATOM 572 C CA . ARG A 1 72 ? -11.257 5.386 13.241 1.00 95.44 72 ARG A CA 1
ATOM 573 C C . ARG A 1 72 ? -10.520 6.239 12.208 1.00 95.44 72 ARG A C 1
ATOM 575 O O . ARG A 1 72 ? -10.452 5.851 11.047 1.00 95.44 72 ARG A O 1
ATOM 582 N N . ALA A 1 73 ? -9.955 7.372 12.629 1.00 96.94 73 ALA A N 1
ATOM 583 C CA . ALA A 1 73 ? -9.206 8.264 11.748 1.00 96.94 73 ALA A CA 1
ATOM 584 C C . ALA A 1 73 ? -7.876 7.630 11.322 1.00 96.94 73 ALA A C 1
ATOM 586 O O . ALA A 1 73 ? -7.543 7.644 10.141 1.00 96.94 73 ALA A O 1
ATOM 587 N N . VAL A 1 74 ? -7.162 6.987 12.253 1.00 96.88 74 VAL A N 1
ATOM 588 C CA . VAL A 1 74 ? -5.953 6.206 11.941 1.00 96.88 74 VAL A CA 1
ATOM 589 C C . VAL A 1 74 ? -6.267 5.118 10.918 1.00 96.88 74 VAL A C 1
ATOM 591 O O . VAL A 1 74 ? -5.566 4.988 9.918 1.00 96.88 74 VAL A O 1
ATOM 594 N N . HIS A 1 75 ? -7.346 4.362 11.132 1.00 96.50 75 HIS A N 1
ATOM 595 C CA . HIS A 1 75 ? -7.744 3.301 10.214 1.00 96.50 75 HIS A CA 1
ATOM 596 C C . HIS A 1 75 ? -8.139 3.845 8.835 1.00 96.50 75 HIS A C 1
ATOM 598 O O . HIS A 1 75 ? -7.800 3.244 7.818 1.00 96.50 75 HIS A O 1
ATOM 604 N N . PHE A 1 76 ? -8.805 5.001 8.777 1.00 96.62 76 PHE A N 1
ATOM 605 C CA . PHE A 1 76 ? -9.116 5.679 7.519 1.00 96.62 76 PHE A CA 1
ATOM 606 C C . PHE A 1 76 ? -7.848 6.089 6.758 1.00 96.62 76 PHE A C 1
ATOM 608 O O . PHE A 1 76 ? -7.732 5.796 5.569 1.00 96.62 76 PHE A O 1
ATOM 615 N N . VAL A 1 77 ? -6.870 6.698 7.437 1.00 97.62 77 VAL A N 1
ATOM 616 C CA . VAL A 1 77 ? -5.580 7.071 6.831 1.00 97.62 77 VAL A CA 1
ATOM 617 C C . VAL A 1 77 ? -4.829 5.836 6.333 1.00 97.62 77 VAL A C 1
ATOM 619 O O . VAL A 1 77 ? -4.310 5.844 5.219 1.00 97.62 77 VAL A O 1
ATOM 622 N N . ALA A 1 78 ? -4.827 4.747 7.103 1.00 96.62 78 ALA A N 1
ATOM 623 C CA . ALA A 1 78 ? -4.214 3.488 6.688 1.00 96.62 78 ALA A CA 1
ATOM 624 C C . ALA A 1 78 ? -4.948 2.840 5.495 1.00 96.62 78 ALA A C 1
ATOM 626 O O . ALA A 1 78 ? -4.314 2.305 4.586 1.00 96.62 78 ALA A O 1
ATOM 627 N N . THR A 1 79 ? -6.278 2.968 5.442 1.00 97.06 79 THR A N 1
ATOM 628 C CA . THR A 1 79 ? -7.084 2.539 4.290 1.00 97.06 79 THR A CA 1
ATOM 629 C C . THR A 1 79 ? -6.705 3.329 3.039 1.00 97.06 79 THR A C 1
ATOM 631 O O . THR A 1 79 ? -6.475 2.740 1.982 1.00 97.06 79 THR A O 1
ATOM 634 N N . LEU A 1 80 ? -6.590 4.656 3.151 1.00 97.44 80 LEU A N 1
ATOM 635 C CA . LEU A 1 80 ? -6.148 5.522 2.057 1.00 97.44 80 LEU A CA 1
ATOM 636 C C . LEU A 1 80 ? -4.736 5.149 1.584 1.00 97.44 80 LEU A C 1
ATOM 638 O O . LEU A 1 80 ? -4.516 5.005 0.385 1.00 97.44 80 LEU A O 1
ATOM 642 N N . TRP A 1 81 ? -3.810 4.931 2.518 1.00 97.94 81 TRP A N 1
ATOM 643 C CA . TRP A 1 81 ? -2.440 4.497 2.239 1.00 97.94 81 TRP A CA 1
ATOM 644 C C . TRP A 1 81 ? -2.390 3.206 1.419 1.00 97.94 81 TRP A C 1
ATOM 646 O O . TRP A 1 81 ? -1.773 3.189 0.354 1.00 97.94 81 TRP A O 1
ATOM 656 N N . GLY A 1 82 ? -3.099 2.158 1.851 1.00 96.81 82 GLY A N 1
ATOM 657 C CA . GLY A 1 82 ? -3.146 0.893 1.117 1.00 96.81 82 GLY A CA 1
ATOM 658 C C . GLY A 1 82 ? -3.709 1.053 -0.297 1.00 96.81 82 GLY A C 1
ATOM 659 O O . GLY A 1 82 ? -3.131 0.546 -1.257 1.00 96.81 82 GLY A O 1
ATOM 660 N N . ASN A 1 83 ? -4.788 1.826 -0.454 1.00 96.94 83 ASN A N 1
ATOM 661 C CA . ASN A 1 83 ? -5.405 2.058 -1.763 1.00 96.94 83 ASN A CA 1
ATOM 662 C C . ASN A 1 83 ? -4.499 2.860 -2.714 1.00 96.94 83 ASN A C 1
ATOM 664 O O . ASN A 1 83 ? -4.424 2.526 -3.895 1.00 96.94 83 ASN A O 1
ATOM 668 N N . LEU A 1 84 ? -3.786 3.881 -2.225 1.00 98.00 84 LEU A N 1
ATOM 669 C CA . LEU A 1 84 ? -2.851 4.655 -3.052 1.00 98.00 84 LEU A CA 1
ATOM 670 C C . LEU A 1 84 ? -1.668 3.806 -3.527 1.00 98.00 84 LEU A C 1
ATOM 672 O O . LEU A 1 84 ? -1.265 3.921 -4.682 1.00 98.00 84 LEU A O 1
ATOM 676 N N . ILE A 1 85 ? -1.138 2.929 -2.671 1.00 97.75 85 ILE A N 1
ATOM 677 C CA . ILE A 1 85 ? -0.037 2.035 -3.054 1.00 97.75 85 ILE A CA 1
ATOM 678 C C . ILE A 1 85 ? -0.504 0.996 -4.080 1.00 97.75 85 ILE A C 1
ATOM 680 O O . ILE A 1 85 ? 0.178 0.767 -5.076 1.00 97.75 85 ILE A O 1
ATOM 684 N N . LEU A 1 86 ? -1.691 0.412 -3.903 1.00 96.88 86 LEU A N 1
ATOM 685 C CA . LEU A 1 86 ? -2.262 -0.501 -4.900 1.00 96.88 86 LEU A CA 1
ATOM 686 C C . LEU A 1 86 ? -2.525 0.193 -6.239 1.00 96.88 86 LEU A C 1
ATOM 688 O O . LEU A 1 86 ? -2.284 -0.397 -7.291 1.00 96.88 86 LEU A O 1
ATOM 692 N N . MET A 1 87 ? -2.979 1.449 -6.207 1.00 96.94 87 MET A N 1
ATOM 693 C CA . MET A 1 87 ? -3.165 2.263 -7.408 1.00 96.94 87 MET A CA 1
ATOM 694 C C . MET A 1 87 ? -1.832 2.539 -8.111 1.00 96.94 87 MET A C 1
ATOM 696 O O . MET A 1 87 ? -1.757 2.392 -9.329 1.00 96.94 87 MET A O 1
ATOM 700 N N . LEU A 1 88 ? -0.775 2.865 -7.360 1.00 96.31 88 LEU A N 1
ATOM 701 C CA . LEU A 1 88 ? 0.581 3.041 -7.890 1.00 96.31 88 LEU A CA 1
ATOM 702 C C . LEU A 1 88 ? 1.089 1.774 -8.592 1.00 96.31 88 LEU A C 1
ATOM 704 O O . LEU A 1 88 ? 1.723 1.862 -9.641 1.00 96.31 88 LEU A O 1
ATOM 708 N N . PHE A 1 89 ? 0.790 0.598 -8.038 1.00 93.31 89 PHE A N 1
ATOM 709 C CA . PHE A 1 89 ? 1.162 -0.690 -8.629 1.00 93.31 89 PHE A CA 1
ATOM 710 C C . PHE A 1 89 ? 0.252 -1.122 -9.786 1.00 93.31 89 PHE A C 1
ATOM 712 O O . PHE A 1 89 ? 0.551 -2.108 -10.457 1.00 93.31 89 PHE A O 1
ATOM 719 N N . GLY A 1 90 ? -0.848 -0.405 -10.041 1.00 94.81 90 GLY A N 1
ATOM 720 C CA . GLY A 1 90 ? -1.843 -0.794 -11.041 1.00 94.81 90 GLY A CA 1
ATOM 721 C C . GLY A 1 90 ? -2.559 -2.104 -10.696 1.00 94.81 90 GLY A C 1
ATOM 722 O O . GLY A 1 90 ? -3.009 -2.816 -11.597 1.00 94.81 90 GLY A O 1
ATOM 723 N N . THR A 1 91 ? -2.650 -2.448 -9.408 1.00 95.12 91 THR A N 1
ATOM 724 C CA . THR A 1 91 ? -3.192 -3.730 -8.950 1.00 95.12 91 THR A CA 1
ATOM 725 C C . THR A 1 91 ? -4.701 -3.797 -9.164 1.00 95.12 91 THR A C 1
ATOM 727 O O . THR A 1 91 ? -5.452 -2.947 -8.684 1.00 95.12 91 THR A O 1
ATOM 730 N N . ARG A 1 92 ? -5.165 -4.857 -9.832 1.00 95.12 92 ARG A N 1
ATOM 731 C CA . ARG A 1 92 ? -6.588 -5.210 -9.930 1.00 95.12 92 ARG A CA 1
ATOM 732 C C . ARG A 1 92 ? -6.892 -6.335 -8.951 1.00 95.12 92 ARG A C 1
ATOM 734 O O . ARG A 1 92 ? -6.220 -7.361 -8.970 1.00 95.12 92 ARG A O 1
ATOM 741 N N . ILE A 1 93 ? -7.891 -6.132 -8.098 1.00 94.88 93 ILE A N 1
ATOM 742 C CA . ILE A 1 93 ? -8.283 -7.103 -7.075 1.00 94.88 93 ILE A CA 1
ATOM 743 C C . ILE A 1 93 ? -9.578 -7.784 -7.507 1.00 94.88 93 ILE A C 1
ATOM 745 O O . ILE A 1 93 ? -10.562 -7.116 -7.818 1.00 94.88 93 ILE A O 1
ATOM 749 N N . HIS A 1 94 ? -9.576 -9.114 -7.472 1.00 95.31 94 HIS A N 1
ATOM 750 C CA . HIS A 1 94 ? -10.765 -9.941 -7.633 1.00 95.31 94 HIS A CA 1
ATOM 751 C C . HIS A 1 94 ? -11.054 -10.622 -6.297 1.00 95.31 94 HIS A C 1
ATOM 753 O O . HIS A 1 94 ? -10.260 -11.434 -5.826 1.00 95.31 94 HIS A O 1
ATOM 759 N N . LEU A 1 95 ? -12.164 -10.244 -5.665 1.00 93.75 95 LEU A N 1
ATOM 760 C CA . LEU A 1 95 ? -12.598 -10.804 -4.390 1.00 93.75 95 LEU A CA 1
ATOM 761 C C . LEU A 1 95 ? -13.699 -11.836 -4.639 1.00 93.75 95 LEU A C 1
ATOM 763 O O . LEU A 1 95 ? -14.698 -11.534 -5.287 1.00 93.75 95 LEU A O 1
ATOM 767 N N . HIS A 1 96 ? -13.523 -13.030 -4.084 1.00 95.44 96 HIS A N 1
ATOM 768 C CA . HIS A 1 96 ? -14.515 -14.101 -4.096 1.00 95.44 96 HIS A CA 1
ATOM 769 C C . HIS A 1 96 ? -14.900 -14.445 -2.657 1.00 95.44 96 HIS A C 1
ATOM 771 O O . HIS A 1 96 ? -14.045 -14.402 -1.772 1.00 95.44 96 HIS A O 1
ATOM 777 N N . GLY A 1 97 ? -16.167 -14.791 -2.419 1.00 93.94 97 GLY A N 1
ATOM 778 C CA . GLY A 1 97 ? -16.630 -15.180 -1.087 1.00 93.94 97 GLY A CA 1
ATOM 779 C C . GLY A 1 97 ? -16.755 -14.016 -0.099 1.00 93.94 97 GLY A C 1
ATOM 780 O O . GLY A 1 97 ? -16.602 -14.233 1.102 1.00 93.94 97 GLY A O 1
ATOM 781 N N . ALA A 1 98 ? -16.991 -12.788 -0.577 1.00 90.56 98 ALA A N 1
ATOM 782 C CA . ALA A 1 98 ? -17.137 -11.601 0.272 1.00 90.56 98 ALA A CA 1
ATOM 783 C C . ALA A 1 98 ? -18.307 -11.730 1.266 1.00 90.56 98 ALA A C 1
ATOM 785 O O . ALA A 1 98 ? -18.264 -11.176 2.361 1.00 90.56 98 ALA A O 1
ATOM 786 N N . GLU A 1 99 ? -19.326 -12.505 0.906 1.00 91.81 99 GLU A N 1
ATOM 787 C CA . GLU A 1 99 ? -20.467 -12.875 1.739 1.00 91.81 99 GLU A CA 1
ATOM 788 C C . GLU A 1 99 ? -20.084 -13.674 2.994 1.00 91.81 99 GLU A C 1
ATOM 790 O O . GLU A 1 99 ? -20.834 -13.678 3.966 1.00 91.81 99 GLU A O 1
ATOM 795 N N . ASN A 1 100 ? -18.907 -14.308 3.009 1.00 90.94 100 ASN A N 1
ATOM 796 C CA . ASN A 1 100 ? -18.410 -15.054 4.165 1.00 90.94 100 ASN A CA 1
ATOM 797 C C . ASN A 1 100 ? -17.690 -14.159 5.187 1.00 90.94 100 ASN A C 1
ATOM 799 O O . ASN A 1 100 ? -17.239 -14.649 6.225 1.00 90.94 100 ASN A O 1
ATOM 803 N N . LEU A 1 101 ? -17.543 -12.857 4.912 1.00 88.75 101 LEU A N 1
ATOM 804 C CA . LEU A 1 101 ? -16.931 -11.922 5.851 1.00 88.75 101 LEU A CA 1
ATOM 805 C C . LEU A 1 101 ? -17.839 -11.740 7.073 1.00 88.75 101 LEU A C 1
ATOM 807 O O . LEU A 1 101 ? -18.904 -11.130 7.001 1.00 88.75 101 LEU A O 1
ATOM 811 N N . TYR A 1 102 ? -17.396 -12.255 8.219 1.00 84.56 102 TYR A N 1
ATOM 812 C CA . TYR A 1 102 ? -18.113 -12.111 9.480 1.00 84.56 102 TYR A CA 1
ATOM 813 C C . TYR A 1 102 ? -18.070 -10.660 9.975 1.00 84.56 102 TYR A C 1
ATOM 815 O O . TYR A 1 102 ? -17.000 -10.106 10.220 1.00 84.56 102 TYR A O 1
ATOM 823 N N . THR A 1 103 ? -19.242 -10.055 10.168 1.00 80.69 103 THR A N 1
ATOM 824 C CA . THR A 1 103 ? -19.393 -8.668 10.645 1.00 80.69 103 THR A CA 1
ATOM 825 C C . THR A 1 103 ? -19.790 -8.575 12.119 1.00 80.69 103 THR A C 1
ATOM 827 O O . THR A 1 103 ? -20.259 -7.530 12.571 1.00 80.69 103 THR A O 1
ATOM 830 N N . GLY A 1 104 ? -19.672 -9.672 12.870 1.00 83.56 104 GLY A N 1
ATOM 831 C CA . GLY A 1 104 ? -19.944 -9.666 14.303 1.00 83.56 104 GLY A CA 1
ATOM 832 C C . GLY A 1 104 ? -18.868 -8.923 15.111 1.00 83.56 104 GLY A C 1
ATOM 833 O O . GLY A 1 104 ? -17.969 -8.297 14.551 1.00 83.56 104 GLY A O 1
ATOM 834 N N . PRO A 1 105 ? -18.943 -8.976 16.452 1.00 81.25 105 PRO A N 1
ATOM 835 C CA . PRO A 1 105 ? -18.140 -8.115 17.323 1.00 81.25 105 PRO A CA 1
ATOM 836 C C . PRO A 1 105 ? -16.629 -8.378 17.249 1.00 81.25 105 PRO A C 1
ATOM 838 O O . PRO A 1 105 ? -15.841 -7.472 17.517 1.00 81.25 105 PRO A O 1
ATOM 841 N N . SER A 1 106 ? -16.211 -9.596 16.897 1.00 86.50 106 SER A N 1
ATOM 842 C CA . SER A 1 106 ? -14.803 -9.949 16.727 1.00 86.50 106 SER A CA 1
ATOM 843 C C . SER A 1 106 ? -14.625 -11.162 15.813 1.00 86.50 106 SER A C 1
ATOM 8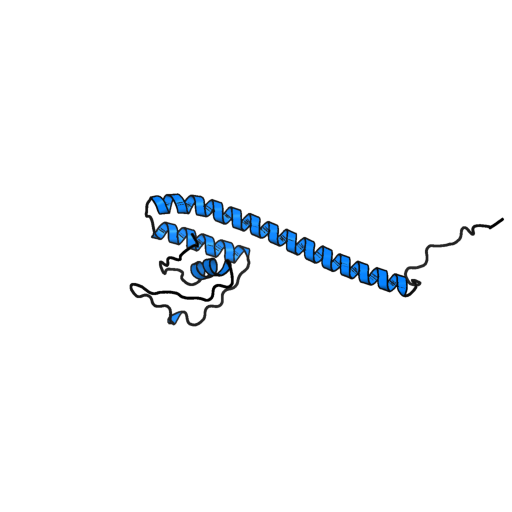45 O O . SER A 1 106 ? -15.390 -12.123 15.866 1.00 86.50 106 SER A O 1
ATOM 847 N N . SER A 1 107 ? -13.580 -11.124 14.989 1.00 89.94 107 SER A N 1
ATOM 848 C CA . SER A 1 107 ? -13.124 -12.245 14.164 1.00 89.94 107 SER A CA 1
ATOM 849 C C . SER A 1 107 ? -11.613 -12.202 14.008 1.00 89.94 107 SER A C 1
ATOM 851 O O . SER A 1 107 ? -11.015 -11.124 14.000 1.00 89.94 107 SER A O 1
ATOM 853 N N . LEU A 1 108 ? -11.007 -13.372 13.825 1.00 91.44 108 LEU A N 1
ATOM 854 C CA . LEU A 1 108 ? -9.612 -13.495 13.428 1.00 91.44 108 LEU A CA 1
ATOM 855 C C . LEU A 1 108 ? -9.545 -13.711 11.915 1.00 91.44 108 LEU A C 1
ATOM 857 O O . LEU A 1 108 ? -10.145 -14.650 11.398 1.00 91.44 108 LEU A O 1
ATOM 861 N N . VAL A 1 109 ? -8.812 -12.846 11.217 1.00 90.69 109 VAL A N 1
ATOM 862 C CA . VAL A 1 109 ? -8.513 -13.020 9.792 1.00 90.69 109 VAL A CA 1
ATOM 863 C C . VAL A 1 109 ? -7.119 -13.621 9.679 1.00 90.69 109 VAL A C 1
ATOM 865 O O . VAL A 1 109 ? -6.138 -13.006 10.093 1.00 90.69 109 VAL A O 1
ATOM 868 N N . CYS A 1 110 ? -7.041 -14.826 9.124 1.00 91.81 110 CYS A N 1
ATOM 869 C CA . CYS A 1 110 ? -5.792 -15.518 8.831 1.00 91.81 110 CYS A CA 1
ATOM 870 C C . CYS A 1 110 ? -5.631 -15.614 7.314 1.00 91.81 110 CYS A C 1
ATOM 872 O O . CYS A 1 110 ? -6.548 -16.063 6.630 1.00 91.81 110 CYS A O 1
ATOM 874 N N . ALA A 1 111 ? -4.466 -15.237 6.796 1.00 90.62 111 ALA A N 1
ATOM 875 C CA . ALA A 1 111 ? -4.100 -15.479 5.406 1.00 90.62 111 ALA A CA 1
ATOM 876 C C . ALA A 1 111 ? -2.662 -15.978 5.316 1.00 90.62 111 ALA A C 1
ATOM 878 O O . ALA A 1 111 ? -1.855 -15.778 6.227 1.00 90.62 111 ALA A O 1
ATOM 879 N N . ASN A 1 112 ? -2.345 -16.611 4.194 1.00 94.06 112 ASN A N 1
ATOM 880 C CA . ASN A 1 112 ? -0.967 -16.824 3.792 1.00 94.06 112 ASN A CA 1
ATOM 881 C C . ASN A 1 112 ? -0.258 -15.468 3.637 1.00 94.06 112 ASN A C 1
ATOM 883 O O . ASN A 1 112 ? -0.815 -14.543 3.056 1.00 94.06 112 ASN A O 1
ATOM 887 N N . HIS A 1 113 ? 0.976 -15.360 4.135 1.00 89.88 113 HIS A N 1
ATOM 888 C CA . HIS A 1 113 ? 1.805 -14.182 3.902 1.00 89.88 113 HIS A CA 1
ATOM 889 C C . HIS A 1 113 ? 2.707 -14.449 2.695 1.00 89.88 113 HIS A C 1
ATOM 891 O O . HIS A 1 113 ? 3.553 -15.345 2.732 1.00 89.88 113 HIS A O 1
ATOM 897 N N . GLN A 1 114 ? 2.472 -13.744 1.596 1.00 92.62 114 GLN A N 1
ATOM 898 C CA . GLN A 1 114 ? 3.200 -13.910 0.333 1.00 92.62 114 GLN A CA 1
ATOM 899 C C . GLN A 1 114 ? 3.949 -12.649 -0.068 1.00 92.62 114 GLN A C 1
ATOM 901 O O . GLN A 1 114 ? 4.943 -12.730 -0.787 1.00 92.62 114 GLN A O 1
ATOM 906 N N . SER A 1 115 ? 3.485 -11.483 0.375 1.00 91.56 115 SER A N 1
ATOM 907 C CA . SER A 1 115 ? 4.062 -10.214 -0.038 1.00 91.56 115 SER A CA 1
ATOM 908 C C . SER A 1 115 ? 3.806 -9.118 0.985 1.00 91.56 115 SER A C 1
ATOM 910 O O . SER A 1 115 ? 2.842 -9.137 1.748 1.00 91.56 115 SER A O 1
ATOM 912 N N . ILE A 1 116 ? 4.621 -8.068 0.918 1.00 90.75 116 ILE A N 1
ATOM 913 C CA . ILE A 1 116 ? 4.287 -6.787 1.540 1.00 90.75 116 ILE A CA 1
ATOM 914 C C . ILE A 1 116 ? 2.945 -6.237 1.030 1.00 90.75 116 ILE A C 1
ATOM 916 O O . ILE A 1 116 ? 2.283 -5.488 1.737 1.00 90.75 116 ILE A O 1
ATOM 920 N N . SER A 1 117 ? 2.506 -6.631 -0.169 1.00 93.44 117 SER A N 1
ATOM 921 C CA . SER A 1 117 ? 1.230 -6.202 -0.740 1.00 93.44 117 SER A CA 1
ATOM 922 C C . SER A 1 117 ? 0.005 -6.697 0.023 1.00 93.44 117 SER A C 1
ATOM 924 O O . SER A 1 117 ? -1.054 -6.078 -0.091 1.00 93.44 117 SER A O 1
ATOM 926 N N . ASP A 1 118 ? 0.146 -7.757 0.822 1.00 95.12 118 ASP A N 1
ATOM 927 C CA . ASP A 1 118 ? -0.962 -8.380 1.549 1.00 95.12 118 ASP A CA 1
ATOM 928 C C . ASP A 1 118 ? -1.670 -7.359 2.446 1.00 95.12 118 ASP A C 1
ATOM 930 O O . ASP A 1 118 ? -2.900 -7.291 2.473 1.00 95.12 118 ASP A O 1
ATOM 934 N N . ILE A 1 119 ? -0.907 -6.485 3.115 1.00 94.62 119 ILE A N 1
ATOM 935 C CA . ILE A 1 119 ? -1.505 -5.486 4.001 1.00 94.62 119 ILE A CA 1
ATOM 936 C C . ILE A 1 119 ? -2.306 -4.429 3.238 1.00 94.62 119 ILE A C 1
ATOM 938 O O . ILE A 1 119 ? -3.379 -4.019 3.683 1.00 94.62 119 ILE A O 1
ATOM 942 N N . PHE A 1 120 ? -1.825 -4.006 2.067 1.00 96.06 120 PHE A N 1
ATOM 943 C CA . PHE A 1 120 ? -2.541 -3.037 1.242 1.00 96.06 120 PHE A CA 1
ATOM 944 C C . PHE A 1 120 ? -3.841 -3.639 0.711 1.00 96.06 120 PHE A C 1
ATOM 946 O O . PHE A 1 120 ? -4.877 -2.974 0.723 1.00 96.06 120 PHE A O 1
ATOM 953 N N . ILE A 1 121 ? -3.796 -4.910 0.295 1.00 96.44 121 ILE A N 1
ATOM 954 C CA . ILE A 1 121 ? -4.970 -5.656 -0.165 1.00 96.44 121 ILE A CA 1
ATOM 955 C C . ILE A 1 121 ? -5.996 -5.752 0.961 1.00 96.44 121 ILE A C 1
ATOM 957 O O . ILE A 1 121 ? -7.161 -5.453 0.714 1.00 96.44 121 ILE A O 1
ATOM 961 N N . PHE A 1 122 ? -5.594 -6.065 2.197 1.00 96.00 122 PHE A N 1
ATOM 962 C CA . PHE A 1 122 ? -6.525 -6.082 3.330 1.00 96.00 122 PHE A CA 1
ATOM 963 C C . PHE A 1 122 ? -7.218 -4.742 3.553 1.00 96.00 122 PHE A C 1
ATOM 965 O O . PHE A 1 122 ? -8.436 -4.712 3.723 1.00 96.00 122 PHE A O 1
ATOM 972 N N . TYR A 1 123 ? -6.483 -3.633 3.481 1.00 96.00 123 TYR A N 1
ATOM 973 C CA . TYR A 1 123 ? -7.083 -2.300 3.554 1.00 96.00 123 TYR A CA 1
ATOM 974 C C . TYR A 1 123 ? -8.062 -2.010 2.406 1.00 96.00 123 TYR A C 1
ATOM 976 O O . TYR A 1 123 ? -9.028 -1.273 2.602 1.00 96.00 123 TYR A O 1
ATOM 984 N N . ALA A 1 124 ? -7.853 -2.583 1.220 1.00 94.69 124 ALA A N 1
ATOM 985 C CA . ALA A 1 124 ? -8.770 -2.432 0.093 1.00 94.69 124 ALA A CA 1
ATOM 986 C C . ALA A 1 124 ? -10.024 -3.318 0.212 1.00 94.69 124 ALA A C 1
ATOM 988 O O . ALA A 1 124 ? -11.127 -2.835 -0.045 1.00 94.69 124 ALA A O 1
ATOM 989 N N . VAL A 1 125 ? -9.877 -4.589 0.605 1.00 93.94 125 VAL A N 1
ATOM 990 C CA . VAL A 1 125 ? -10.983 -5.569 0.594 1.00 93.94 125 VAL A CA 1
ATOM 991 C C . VAL A 1 125 ? -11.803 -5.579 1.880 1.00 93.94 125 VAL A C 1
ATOM 993 O O . VAL A 1 125 ? -13.011 -5.777 1.821 1.00 93.94 125 VAL A O 1
ATOM 996 N N . LEU A 1 126 ? -11.193 -5.306 3.036 1.00 92.56 126 LEU A N 1
ATOM 997 C CA . LEU A 1 126 ? -11.887 -5.226 4.330 1.00 92.56 126 LEU A CA 1
ATOM 998 C C . LEU A 1 126 ? -12.381 -3.803 4.619 1.00 92.56 126 LEU A C 1
ATOM 1000 O O . LEU A 1 126 ? -12.479 -3.376 5.772 1.00 92.56 126 LEU A O 1
ATOM 1004 N N . LYS A 1 127 ? -12.679 -3.036 3.567 1.00 82.50 127 LYS A N 1
ATOM 1005 C CA . LYS A 1 127 ? -13.095 -1.641 3.679 1.00 82.50 127 LYS A CA 1
ATOM 1006 C C . LYS A 1 127 ? -14.363 -1.535 4.530 1.00 82.50 127 LYS A C 1
ATOM 1008 O O . LYS A 1 127 ? -15.398 -2.102 4.202 1.00 82.50 127 LYS A O 1
ATOM 1013 N N . GLY A 1 128 ? -14.280 -0.765 5.612 1.00 83.25 128 GLY A N 1
ATOM 1014 C CA . GLY A 1 128 ? -15.378 -0.582 6.568 1.00 83.25 128 GLY A CA 1
ATOM 1015 C C . GLY A 1 128 ? -15.312 -1.504 7.788 1.00 83.25 128 GLY A C 1
ATOM 1016 O O . GLY A 1 128 ? -15.964 -1.211 8.789 1.00 83.25 128 GLY A O 1
ATOM 1017 N N . ILE A 1 129 ? -14.467 -2.538 7.768 1.00 89.62 129 ILE A N 1
ATOM 1018 C CA . ILE A 1 129 ? -14.190 -3.390 8.927 1.00 89.62 129 ILE A CA 1
ATOM 1019 C C . ILE A 1 129 ? -12.970 -2.830 9.660 1.00 89.62 129 ILE A C 1
ATOM 1021 O O . ILE A 1 129 ? -11.878 -2.736 9.108 1.00 89.62 129 ILE A O 1
ATOM 1025 N N . GLN A 1 130 ? -13.142 -2.464 10.930 1.00 91.00 130 GLN A N 1
ATOM 1026 C CA . GLN A 1 130 ? -12.049 -1.966 11.769 1.00 91.00 130 GLN A CA 1
ATOM 1027 C C . GLN A 1 130 ? -11.133 -3.119 12.198 1.00 91.00 130 GLN A C 1
ATOM 1029 O O . GLN A 1 130 ? -11.281 -3.666 13.290 1.00 91.00 130 GLN A O 1
ATOM 1034 N N . PHE A 1 131 ? -10.177 -3.483 11.346 1.00 93.00 131 PHE A N 1
ATOM 1035 C CA . PHE A 1 131 ? -9.189 -4.512 11.661 1.00 93.00 131 PHE A CA 1
ATOM 1036 C C . PHE A 1 131 ? -7.889 -3.930 12.235 1.00 93.00 131 PHE A C 1
ATOM 1038 O O . PHE A 1 131 ? -7.538 -2.760 12.034 1.00 93.00 131 PHE A O 1
ATOM 1045 N N . ARG A 1 132 ? -7.164 -4.782 12.962 1.00 91.94 132 ARG A N 1
ATOM 1046 C CA . ARG A 1 132 ? -5.803 -4.547 13.453 1.00 91.94 132 ARG A CA 1
ATOM 1047 C C . ARG A 1 132 ? -4.931 -5.718 13.027 1.00 91.94 132 ARG A C 1
ATOM 1049 O O . ARG A 1 132 ? -5.418 -6.837 12.917 1.00 91.94 132 ARG A O 1
ATOM 1056 N N . TRP A 1 133 ? -3.654 -5.452 12.810 1.00 92.62 133 TRP A N 1
ATOM 1057 C CA . TRP A 1 133 ? -2.667 -6.446 12.415 1.00 92.62 133 TRP A CA 1
ATOM 1058 C C . TRP A 1 133 ? -1.390 -6.224 13.221 1.00 92.62 133 TRP A C 1
ATOM 1060 O O . TRP A 1 133 ? -1.165 -5.138 13.761 1.00 92.62 133 TRP A O 1
ATOM 1070 N N . MET A 1 134 ? -0.589 -7.274 13.353 1.00 89.62 134 MET A N 1
ATOM 1071 C CA . MET A 1 134 ? 0.649 -7.239 14.120 1.00 89.62 134 MET A CA 1
ATOM 1072 C C . MET A 1 134 ? 1.821 -7.031 13.169 1.00 89.62 134 MET A C 1
ATOM 1074 O O . MET A 1 134 ? 1.956 -7.752 12.182 1.00 89.62 134 MET A O 1
ATOM 1078 N N . ALA A 1 135 ? 2.666 -6.055 13.481 1.00 85.31 135 ALA A N 1
ATOM 1079 C CA . ALA A 1 135 ? 3.973 -5.921 12.861 1.00 85.31 135 ALA A CA 1
ATOM 1080 C C . ALA A 1 135 ? 5.008 -6.706 13.678 1.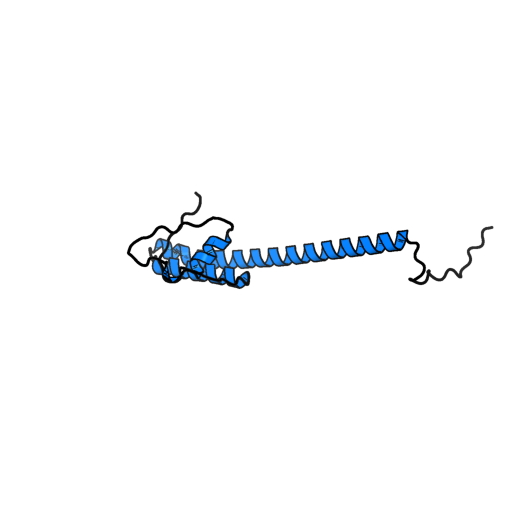00 85.31 135 ALA A C 1
ATOM 1082 O O . ALA A 1 135 ? 4.827 -6.932 14.877 1.00 85.31 135 ALA A O 1
ATOM 1083 N N . LYS A 1 136 ? 6.097 -7.119 13.025 1.00 80.88 136 LYS A N 1
ATOM 1084 C CA . LYS A 1 136 ? 7.242 -7.716 13.716 1.00 80.88 136 LYS A CA 1
ATOM 1085 C C . LYS A 1 136 ? 7.883 -6.671 14.643 1.00 80.88 136 LYS A C 1
ATOM 1087 O O . LYS A 1 136 ? 8.011 -5.515 14.241 1.00 80.88 136 LYS A O 1
ATOM 1092 N N . ALA A 1 137 ? 8.240 -7.099 15.855 1.00 54.62 137 ALA A N 1
ATOM 1093 C CA . ALA A 1 137 ? 8.997 -6.311 16.829 1.00 54.62 137 ALA A CA 1
ATOM 1094 C C . ALA A 1 137 ? 10.503 -6.355 16.542 1.00 54.62 137 ALA A C 1
ATOM 1096 O O . ALA A 1 137 ? 10.975 -7.407 16.042 1.00 54.62 137 ALA A O 1
#

Foldseek 3Di:
DDDDDPPPDPPDPPPDDPVVVVVVVVVVVVVVVVVVVVVVVVLVVVLVVVLVVLCVVLVVVLVVCVVVVVLVVNLVSLLVSLVVSCVSVVHDDDDDPLVVDDPDPDDDDDDDDDDPNVSSVCSPSVPPPSDDDDDDD

pLDDT: mean 87.04, std 14.47, range [38.94, 98.5]